Protein AF-A0A353ZF06-F1 (afdb_monomer_lite)

Structure (mmCIF, N/CA/C/O backbone):
data_AF-A0A353ZF06-F1
#
_entry.id   AF-A0A353ZF06-F1
#
loop_
_atom_site.group_PDB
_atom_site.id
_atom_site.type_symbol
_atom_site.label_atom_id
_atom_site.label_alt_id
_atom_site.label_comp_id
_atom_site.label_asym_id
_atom_site.label_entity_id
_atom_site.label_seq_id
_atom_site.pdbx_PDB_ins_code
_atom_site.Cartn_x
_atom_site.Cartn_y
_atom_site.Cartn_z
_atom_site.occupancy
_atom_site.B_iso_or_equiv
_atom_site.auth_seq_id
_atom_site.auth_comp_id
_atom_site.auth_asym_id
_atom_site.auth_atom_id
_atom_site.pdbx_PDB_model_num
ATOM 1 N N . MET A 1 1 ? 1.280 -13.832 -6.626 1.00 45.62 1 MET A N 1
ATOM 2 C CA . MET A 1 1 ? -0.020 -13.223 -6.986 1.00 45.62 1 MET A CA 1
ATOM 3 C C . MET A 1 1 ? 0.037 -11.733 -6.674 1.00 45.62 1 MET A C 1
ATOM 5 O O . MET A 1 1 ? -0.243 -11.343 -5.547 1.00 45.62 1 MET A O 1
ATOM 9 N N . GLY A 1 2 ? 0.490 -10.908 -7.622 1.00 58.12 2 GLY A N 1
ATOM 10 C CA . GLY A 1 2 ? 0.456 -9.453 -7.461 1.00 58.12 2 GLY A CA 1
ATOM 11 C C . GLY A 1 2 ? -0.988 -8.971 -7.556 1.00 58.12 2 GLY A C 1
ATOM 12 O O . GLY A 1 2 ? -1.620 -9.125 -8.597 1.00 58.12 2 GLY A O 1
ATOM 13 N N . THR A 1 3 ? -1.548 -8.452 -6.466 1.00 66.81 3 THR A N 1
ATOM 14 C CA . THR A 1 3 ? -2.841 -7.761 -6.508 1.00 66.81 3 THR A CA 1
ATOM 15 C C . THR A 1 3 ? -2.680 -6.476 -7.309 1.00 66.81 3 THR A C 1
ATOM 17 O O . THR A 1 3 ? -1.792 -5.682 -7.002 1.00 66.81 3 THR A O 1
ATOM 20 N N . SER A 1 4 ? -3.525 -6.259 -8.322 1.00 83.12 4 SER A N 1
ATOM 21 C CA . SER A 1 4 ? -3.448 -5.053 -9.152 1.00 83.12 4 SER A CA 1
ATOM 22 C C . SER A 1 4 ? -3.611 -3.779 -8.314 1.00 83.12 4 SER A C 1
ATOM 24 O O . SER A 1 4 ? -4.279 -3.774 -7.269 1.00 83.12 4 SER A O 1
ATOM 26 N N . ARG A 1 5 ? -3.015 -2.676 -8.780 1.00 89.25 5 ARG A N 1
ATOM 27 C CA . ARG A 1 5 ? -3.081 -1.364 -8.122 1.00 89.25 5 ARG A CA 1
ATOM 28 C C . ARG A 1 5 ? -4.516 -0.959 -7.764 1.00 89.25 5 ARG A C 1
ATOM 30 O O . ARG A 1 5 ? -4.793 -0.680 -6.601 1.00 89.25 5 ARG A O 1
ATOM 37 N N . LYS A 1 6 ? -5.441 -1.083 -8.722 1.00 89.75 6 LYS A N 1
ATOM 38 C CA . LYS A 1 6 ? -6.878 -0.786 -8.558 1.00 89.75 6 LYS A CA 1
ATOM 39 C C . LYS A 1 6 ? -7.539 -1.580 -7.427 1.00 89.75 6 LYS A C 1
ATOM 41 O O . LYS A 1 6 ? -8.344 -1.045 -6.665 1.00 89.75 6 LYS A O 1
ATOM 46 N N . VAL A 1 7 ? -7.199 -2.865 -7.289 1.00 91.06 7 VAL A N 1
ATOM 47 C CA . VAL A 1 7 ? -7.729 -3.707 -6.202 1.00 91.06 7 VAL A CA 1
ATOM 48 C C . VAL A 1 7 ? -7.225 -3.202 -4.851 1.00 91.06 7 VAL A C 1
ATOM 50 O O . VAL A 1 7 ? -7.992 -3.127 -3.892 1.00 91.06 7 VAL A O 1
ATOM 53 N N . THR A 1 8 ? -5.952 -2.817 -4.778 1.00 92.12 8 THR A N 1
ATOM 54 C CA . THR A 1 8 ? -5.326 -2.314 -3.547 1.00 92.12 8 THR A CA 1
ATOM 55 C C . THR A 1 8 ? -5.872 -0.934 -3.155 1.00 92.12 8 THR A C 1
ATOM 57 O O . THR A 1 8 ? -6.119 -0.685 -1.976 1.00 92.12 8 THR A O 1
ATOM 60 N N . GLU A 1 9 ? -6.152 -0.066 -4.128 1.00 93.12 9 GLU A N 1
ATOM 61 C CA . GLU A 1 9 ? -6.846 1.216 -3.931 1.00 93.12 9 GLU A CA 1
ATOM 62 C C . GLU A 1 9 ? -8.270 1.004 -3.397 1.00 93.12 9 GLU A C 1
ATOM 64 O O . GLU A 1 9 ? -8.636 1.559 -2.364 1.00 93.12 9 GLU A O 1
ATOM 69 N N . THR A 1 10 ? -9.029 0.079 -3.990 1.00 94.38 10 THR A N 1
ATOM 70 C CA . THR A 1 10 ? -10.374 -0.273 -3.500 1.00 94.38 10 THR A CA 1
ATOM 71 C C . THR A 1 10 ? -10.341 -0.787 -2.053 1.00 94.38 10 THR A C 1
ATOM 73 O O . THR A 1 10 ? -11.227 -0.494 -1.246 1.00 94.38 10 THR A O 1
ATOM 76 N N . GLN A 1 11 ? -9.320 -1.570 -1.688 1.00 93.44 11 GLN A N 1
ATOM 77 C CA . GLN A 1 11 ? -9.128 -2.023 -0.307 1.00 93.44 11 GLN A CA 1
ATOM 78 C C . GLN A 1 11 ? -8.808 -0.860 0.639 1.00 93.44 11 GLN A C 1
ATOM 80 O O . GLN A 1 11 ? -9.285 -0.861 1.777 1.00 93.44 11 GLN A O 1
ATOM 85 N N . LEU A 1 12 ? -8.034 0.131 0.182 1.00 95.25 12 LEU A N 1
ATOM 86 C CA . LEU A 1 12 ? -7.731 1.329 0.960 1.00 95.25 12 LEU A CA 1
ATOM 87 C C . LEU A 1 12 ? -9.007 2.114 1.259 1.00 95.25 12 LEU A C 1
ATOM 89 O O . LEU A 1 12 ? -9.217 2.511 2.405 1.00 95.25 12 LEU A O 1
ATOM 93 N N . ASP A 1 13 ? -9.870 2.293 0.264 1.00 95.81 13 ASP A N 1
ATOM 94 C CA . ASP A 1 13 ? -11.116 3.041 0.426 1.00 95.81 13 ASP A CA 1
ATOM 95 C C . ASP A 1 13 ? -12.068 2.344 1.396 1.00 95.81 13 ASP A C 1
ATOM 97 O O . ASP A 1 13 ? -12.593 2.974 2.316 1.00 95.81 13 ASP A O 1
ATOM 101 N N . LYS A 1 14 ? -12.195 1.016 1.298 1.00 95.31 14 LYS A N 1
ATOM 102 C CA . LYS A 1 14 ? -12.955 0.218 2.274 1.00 95.31 14 LYS A CA 1
ATOM 103 C C . LYS A 1 14 ? -12.385 0.343 3.690 1.00 95.31 14 LYS A C 1
ATOM 105 O O . LYS A 1 14 ? -13.143 0.484 4.649 1.00 95.31 14 LYS A O 1
ATOM 110 N N . ALA A 1 15 ? -11.060 0.313 3.841 1.00 94.81 15 ALA A N 1
ATOM 111 C CA . ALA A 1 15 ? -10.410 0.459 5.143 1.00 94.81 15 ALA A CA 1
ATOM 112 C C . ALA A 1 15 ? -10.611 1.865 5.738 1.00 94.81 15 ALA A C 1
ATOM 114 O O . ALA A 1 15 ? -10.899 1.988 6.930 1.00 94.81 15 ALA A O 1
ATOM 115 N N . LYS A 1 16 ? -10.527 2.917 4.913 1.00 96.31 16 LYS A N 1
ATOM 116 C CA . LYS A 1 16 ? -10.821 4.302 5.312 1.00 96.31 16 LYS A CA 1
ATOM 117 C C . LYS A 1 16 ? -12.280 4.473 5.724 1.00 96.31 16 LYS A C 1
ATOM 119 O O . LYS A 1 16 ? -12.538 5.071 6.765 1.00 96.31 16 LYS A O 1
ATOM 124 N N . ALA A 1 17 ? -13.220 3.911 4.964 1.00 96.88 17 ALA A N 1
ATOM 125 C CA . ALA A 1 17 ? -14.640 3.942 5.302 1.00 96.88 17 ALA A CA 1
ATOM 126 C C . ALA A 1 17 ? -14.913 3.256 6.652 1.00 96.88 17 ALA A C 1
ATOM 128 O O . ALA A 1 17 ? -15.616 3.805 7.499 1.00 96.88 17 ALA A O 1
ATOM 129 N N . ALA A 1 18 ? -14.290 2.100 6.903 1.00 95.38 18 ALA A N 1
ATOM 130 C CA . ALA A 1 18 ? -14.406 1.401 8.182 1.00 95.38 18 ALA A CA 1
ATOM 131 C C . ALA A 1 18 ? -13.818 2.210 9.355 1.00 95.38 18 ALA A C 1
ATOM 133 O O . ALA A 1 18 ? -14.418 2.266 10.432 1.00 95.38 18 ALA A O 1
ATOM 134 N N . LEU A 1 19 ? -12.663 2.859 9.154 1.00 95.56 19 LEU A N 1
ATOM 135 C CA . LEU A 1 19 ? -12.060 3.755 10.145 1.00 95.56 19 LEU A CA 1
ATOM 136 C C . LEU A 1 19 ? -12.980 4.947 10.440 1.00 95.56 19 LEU A C 1
ATOM 138 O O . LEU A 1 19 ? -13.234 5.244 11.605 1.00 95.56 19 LEU A O 1
ATOM 142 N N . ALA A 1 20 ? -13.515 5.593 9.402 1.00 95.06 20 ALA A N 1
ATOM 143 C CA . ALA A 1 20 ? -14.429 6.723 9.532 1.00 95.06 20 ALA A CA 1
ATOM 144 C C . ALA A 1 20 ? -15.699 6.333 10.300 1.00 95.06 20 ALA A C 1
ATOM 146 O O . ALA A 1 20 ? -16.063 7.012 11.258 1.00 95.06 20 ALA A O 1
ATOM 147 N N . ALA A 1 21 ? -16.309 5.191 9.968 1.00 95.94 21 ALA A N 1
ATOM 148 C CA . ALA A 1 21 ? -17.462 4.665 10.693 1.00 95.94 21 ALA A CA 1
ATOM 149 C C . ALA A 1 21 ? -17.150 4.429 12.181 1.00 95.94 21 ALA A C 1
ATOM 151 O O . ALA A 1 21 ? -17.947 4.783 13.052 1.00 95.94 21 ALA A O 1
ATOM 152 N N . ARG A 1 22 ? -15.964 3.886 12.501 1.00 93.69 22 ARG A N 1
ATOM 153 C CA . ARG A 1 22 ? -15.532 3.703 13.896 1.00 93.69 22 ARG A CA 1
ATOM 154 C C . ARG A 1 22 ? -15.336 5.037 14.612 1.00 93.69 22 ARG A C 1
ATOM 156 O O . ARG A 1 22 ? -15.765 5.159 15.754 1.00 93.69 22 ARG A O 1
ATOM 163 N N . VAL A 1 23 ? -14.724 6.024 13.961 1.00 94.44 23 VAL A N 1
ATOM 164 C CA . VAL A 1 23 ? -14.546 7.370 14.524 1.00 94.44 23 VAL A CA 1
ATOM 165 C C . VAL A 1 23 ? -15.898 8.022 14.804 1.00 94.44 23 VAL A C 1
ATOM 167 O O . VAL A 1 23 ? -16.091 8.536 15.900 1.00 94.44 23 VAL A O 1
ATOM 170 N N . SER A 1 24 ? -16.850 7.953 13.872 1.00 94.38 24 SER A N 1
ATOM 171 C CA . SER A 1 24 ? -18.205 8.479 14.076 1.00 94.38 24 SER A CA 1
ATOM 172 C C . SER A 1 24 ? -18.914 7.790 15.243 1.00 94.38 24 SER A C 1
ATOM 174 O O . SER A 1 24 ? -19.479 8.465 16.098 1.00 94.38 24 SER A O 1
ATOM 176 N N . ALA A 1 25 ? -18.811 6.461 15.348 1.00 93.75 25 ALA A N 1
ATOM 177 C CA . ALA A 1 25 ? -19.387 5.708 16.462 1.00 93.75 25 ALA A CA 1
ATOM 178 C C . ALA A 1 25 ? -18.747 6.050 17.821 1.00 93.75 25 ALA A C 1
ATOM 180 O O . ALA A 1 25 ? -19.427 6.029 18.842 1.00 93.75 25 ALA A O 1
ATOM 181 N N . LEU A 1 26 ? -17.446 6.348 17.853 1.00 93.19 26 LEU A N 1
ATOM 182 C CA . LEU A 1 26 ? -16.746 6.769 19.070 1.00 93.19 26 LEU A CA 1
ATOM 183 C C . LEU A 1 26 ? -17.113 8.206 19.462 1.00 93.19 26 LEU A C 1
ATOM 185 O O . LEU A 1 26 ? -17.385 8.461 20.631 1.00 93.19 26 LEU A O 1
ATOM 189 N N . LYS A 1 27 ? -17.216 9.119 18.490 1.00 93.25 27 LYS A N 1
ATOM 190 C CA . LYS A 1 27 ? -17.688 10.493 18.719 1.00 93.25 27 LYS A CA 1
ATOM 191 C C . LYS A 1 27 ? -19.121 10.528 19.247 1.00 93.25 27 LYS A C 1
ATOM 193 O O . LYS A 1 27 ? -19.397 11.269 20.180 1.00 93.25 27 LYS A O 1
ATOM 198 N N . ALA A 1 28 ? -20.005 9.679 18.719 1.00 93.50 28 ALA A N 1
ATOM 199 C CA . ALA A 1 28 ? -21.375 9.537 19.219 1.00 93.50 28 ALA A CA 1
ATOM 200 C C . ALA A 1 28 ? -21.436 9.064 20.685 1.00 93.50 28 ALA A C 1
ATOM 202 O O . ALA A 1 28 ? -22.414 9.320 21.376 1.00 93.50 28 ALA A O 1
ATOM 203 N N . LYS A 1 29 ? -20.380 8.403 21.176 1.00 92.44 29 LYS A N 1
ATOM 204 C CA . LYS A 1 29 ? -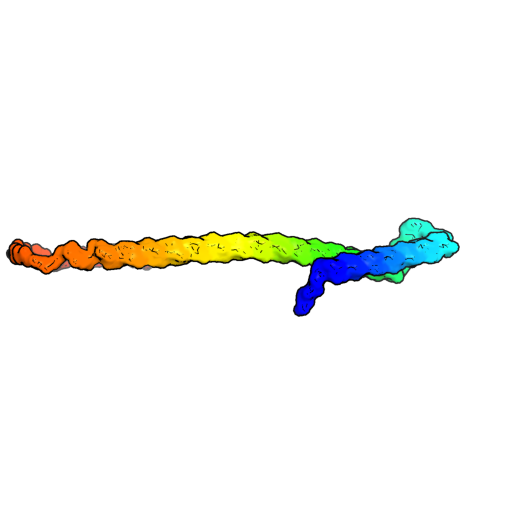20.221 7.998 22.581 1.00 92.44 29 LYS A CA 1
ATOM 205 C C . LYS A 1 29 ? -19.489 9.040 23.437 1.00 92.44 29 LYS A C 1
ATOM 207 O O . LYS A 1 29 ? -19.113 8.730 24.561 1.00 92.44 29 LYS A O 1
ATOM 212 N N . GLY A 1 30 ? -19.236 10.235 22.905 1.00 92.19 30 GLY A N 1
ATOM 213 C CA . GLY A 1 30 ? -18.519 11.303 23.604 1.00 92.19 30 GLY A CA 1
ATOM 214 C C . GLY A 1 30 ? -17.000 11.115 23.669 1.00 92.19 30 GLY A C 1
ATOM 215 O O . GLY A 1 30 ? -16.330 11.805 24.430 1.00 92.19 30 GLY A O 1
ATOM 216 N N . VAL A 1 31 ? -16.422 10.193 22.891 1.00 91.50 31 VAL A N 1
ATOM 217 C CA . VAL A 1 31 ? -14.966 9.992 22.877 1.00 91.50 31 VAL A CA 1
ATOM 218 C C . VAL A 1 31 ? -14.304 11.069 22.017 1.00 91.50 31 VAL A C 1
ATOM 220 O O . VAL A 1 31 ? -14.487 11.116 20.798 1.00 91.50 31 VAL A O 1
ATOM 223 N N . GLU A 1 32 ? -13.485 11.909 22.647 1.00 87.62 32 GLU A N 1
ATOM 224 C CA . GLU A 1 32 ? -12.712 12.947 21.965 1.00 87.62 32 GLU A CA 1
ATOM 225 C C . GLU A 1 32 ? -11.513 12.400 21.175 1.00 87.62 32 GLU A C 1
ATOM 227 O O . GLU A 1 32 ? -11.078 11.257 21.337 1.00 87.62 32 GLU A O 1
ATOM 232 N N . ALA A 1 33 ? -10.908 13.250 20.337 1.00 81.06 33 ALA A N 1
ATOM 233 C CA . ALA A 1 33 ? -9.807 12.886 19.443 1.00 81.06 33 ALA A CA 1
ATOM 234 C C . ALA A 1 33 ? -8.609 12.220 20.151 1.00 81.06 33 ALA A C 1
ATOM 236 O O . ALA A 1 33 ? -7.995 11.307 19.595 1.00 81.06 33 ALA A O 1
ATOM 237 N N . LYS A 1 34 ? -8.286 12.638 21.384 1.00 83.00 34 LYS A N 1
ATOM 238 C CA . LYS A 1 34 ? -7.232 11.999 22.193 1.00 83.00 34 LYS A CA 1
ATOM 239 C C . LYS A 1 34 ? -7.630 10.586 22.638 1.00 83.00 34 LYS A C 1
ATOM 241 O O . LYS A 1 34 ? -6.785 9.696 22.632 1.00 83.00 34 LYS A O 1
ATOM 246 N N . GLY A 1 35 ? -8.910 10.365 22.940 1.00 86.06 35 GLY A N 1
ATOM 247 C CA . GLY A 1 35 ? -9.458 9.062 23.321 1.00 86.06 35 GLY A CA 1
ATOM 248 C C . GLY A 1 35 ? -9.537 8.061 22.165 1.00 86.06 35 GLY A C 1
ATOM 249 O O . GLY A 1 35 ? -9.425 6.860 22.396 1.00 86.06 35 GLY A O 1
ATOM 250 N N . LEU A 1 36 ? -9.628 8.527 20.911 1.00 87.56 36 LEU A N 1
ATOM 251 C CA . LEU A 1 36 ? -9.633 7.647 19.729 1.00 87.56 36 LEU A CA 1
ATOM 252 C C . LEU A 1 36 ? -8.372 6.778 19.643 1.00 87.56 36 LEU A C 1
ATOM 254 O O . LEU A 1 36 ? -8.452 5.600 19.307 1.00 87.56 36 LEU A O 1
ATOM 258 N N . LYS A 1 37 ? -7.207 7.340 19.991 1.00 87.81 37 LYS A N 1
ATOM 259 C CA . LYS A 1 37 ? -5.922 6.623 19.955 1.00 87.81 37 LYS A CA 1
ATOM 260 C C . LYS A 1 37 ? -5.823 5.516 21.005 1.00 87.81 37 LYS A C 1
ATOM 262 O O . LYS A 1 37 ? -5.000 4.617 20.842 1.00 87.81 37 LYS A O 1
ATOM 267 N N . ASN A 1 38 ? -6.653 5.569 22.044 1.00 91.19 38 ASN A N 1
ATOM 268 C CA . ASN A 1 38 ? -6.706 4.552 23.090 1.00 91.19 38 ASN A CA 1
ATOM 269 C C . ASN A 1 38 ? -7.643 3.392 22.719 1.00 91.19 38 ASN A C 1
ATOM 271 O O . ASN A 1 38 ? -7.531 2.326 23.314 1.00 91.19 38 ASN A O 1
ATOM 275 N N . ASP A 1 39 ? -8.519 3.554 21.717 1.00 92.06 39 ASP A N 1
ATOM 276 C CA . ASP A 1 39 ? -9.397 2.482 21.237 1.00 92.06 39 ASP A CA 1
ATOM 277 C C . ASP A 1 39 ? -8.594 1.437 20.431 1.00 92.06 39 ASP A C 1
ATOM 279 O O . ASP A 1 39 ? -8.062 1.753 19.358 1.00 92.06 39 ASP A O 1
ATOM 283 N N . PRO A 1 40 ? -8.524 0.166 20.874 1.00 93.75 40 PRO A N 1
ATOM 284 C CA . PRO A 1 40 ? -7.748 -0.864 20.179 1.00 93.75 40 PRO A CA 1
ATOM 285 C C . PRO A 1 40 ? -8.241 -1.111 18.748 1.00 93.75 40 PRO A C 1
ATOM 287 O O . PRO A 1 40 ? -7.449 -1.347 17.834 1.00 93.75 40 PRO A O 1
ATOM 290 N N . LYS A 1 41 ? -9.560 -1.018 18.533 1.00 93.56 41 LYS A N 1
ATOM 291 C CA . LYS A 1 41 ? -10.180 -1.242 17.223 1.00 93.56 41 LYS A CA 1
ATOM 292 C C . LYS A 1 41 ? -9.856 -0.110 16.249 1.00 93.56 41 LYS A C 1
ATOM 294 O O . LYS A 1 41 ? -9.569 -0.386 15.086 1.00 93.56 41 LYS A O 1
ATOM 299 N N . TRP A 1 42 ? -9.842 1.136 16.716 1.00 94.62 42 TRP A N 1
ATOM 300 C CA . TRP A 1 42 ? -9.372 2.284 15.946 1.00 94.62 42 TRP A CA 1
ATOM 301 C C . TRP A 1 42 ? -7.910 2.108 15.526 1.00 94.62 42 TRP A C 1
ATOM 303 O O . TRP A 1 42 ? -7.615 2.221 14.339 1.00 94.62 42 TRP A O 1
ATOM 313 N N . ARG A 1 43 ? -7.013 1.730 16.451 1.00 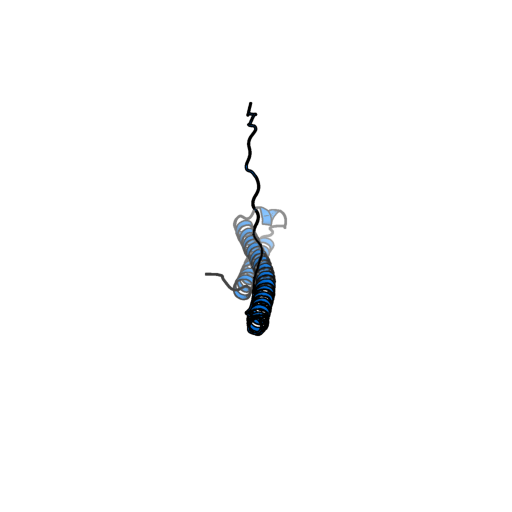94.94 43 ARG A N 1
ATOM 314 C CA . ARG A 1 43 ? -5.586 1.500 16.135 1.00 94.94 43 ARG A CA 1
ATOM 315 C C . ARG A 1 43 ? -5.393 0.399 15.096 1.00 94.94 43 ARG A C 1
ATOM 317 O O . ARG A 1 43 ? -4.566 0.539 14.200 1.00 94.94 43 ARG A O 1
ATOM 324 N N . LEU A 1 44 ? -6.166 -0.683 15.192 1.00 95.75 44 LEU A N 1
ATOM 325 C CA . LEU A 1 44 ? -6.117 -1.782 14.227 1.00 95.75 44 LEU A CA 1
ATOM 326 C C . LEU A 1 44 ? -6.566 -1.331 12.830 1.00 95.75 44 LEU A C 1
ATOM 328 O O . LEU A 1 44 ? -5.930 -1.680 11.836 1.00 95.75 44 LEU A O 1
ATOM 332 N N . LEU A 1 45 ? -7.646 -0.551 12.741 1.00 95.19 45 LEU A N 1
ATOM 333 C CA . LEU A 1 45 ? -8.129 -0.005 11.471 1.00 95.19 45 LEU A CA 1
ATOM 334 C C . LEU A 1 45 ? -7.146 1.019 10.883 1.00 95.19 45 LEU A C 1
ATOM 336 O O . LEU A 1 45 ? -6.863 0.954 9.689 1.00 95.19 45 LEU A O 1
ATOM 340 N N . ASP A 1 46 ? -6.571 1.896 11.709 1.00 95.38 46 ASP A N 1
ATOM 341 C CA . ASP A 1 46 ? -5.545 2.860 11.286 1.00 95.38 46 ASP A CA 1
ATOM 342 C C . ASP A 1 46 ? -4.297 2.133 10.763 1.00 95.38 46 ASP A C 1
ATOM 344 O O . ASP A 1 46 ? -3.790 2.436 9.682 1.00 95.38 46 ASP A O 1
ATOM 348 N N . GLY A 1 47 ? -3.856 1.089 11.470 1.00 96.56 47 GLY A N 1
ATOM 349 C CA . GLY A 1 47 ? -2.763 0.223 11.035 1.00 96.56 47 GLY A CA 1
ATOM 350 C C . GLY A 1 47 ? -3.029 -0.424 9.674 1.00 96.56 47 GLY A C 1
ATOM 351 O O . GLY A 1 47 ? -2.161 -0.395 8.801 1.00 96.56 47 GLY A O 1
ATOM 352 N N . LYS A 1 48 ? -4.247 -0.936 9.445 1.00 95.38 48 LYS A N 1
ATOM 353 C CA . LYS A 1 48 ? -4.651 -1.486 8.138 1.00 95.38 48 LYS A CA 1
ATOM 354 C C . LYS A 1 48 ? -4.599 -0.435 7.030 1.00 95.38 48 LYS A C 1
ATOM 356 O O . LYS A 1 48 ? -4.055 -0.718 5.965 1.00 95.38 48 LYS A O 1
ATOM 361 N N . VAL A 1 49 ? -5.106 0.775 7.276 1.00 95.94 49 VAL A N 1
ATOM 362 C CA . VAL A 1 49 ? -5.041 1.888 6.310 1.00 95.94 49 VAL A CA 1
ATOM 363 C C . VAL A 1 49 ? -3.587 2.197 5.947 1.00 95.94 49 VAL A C 1
ATOM 365 O O . VAL A 1 49 ? -3.246 2.247 4.764 1.00 95.94 49 VAL A O 1
ATOM 368 N N . ARG A 1 50 ? -2.704 2.330 6.945 1.00 96.62 50 ARG A N 1
ATOM 369 C CA . ARG A 1 50 ? -1.271 2.591 6.725 1.00 96.62 50 ARG A CA 1
ATOM 370 C C . ARG A 1 50 ? -0.587 1.471 5.950 1.00 96.62 50 ARG A C 1
ATOM 372 O O . ARG A 1 50 ? 0.197 1.751 5.045 1.00 96.62 50 ARG A O 1
ATOM 379 N N . GLN A 1 51 ? -0.889 0.217 6.279 1.00 95.88 51 GLN A N 1
AT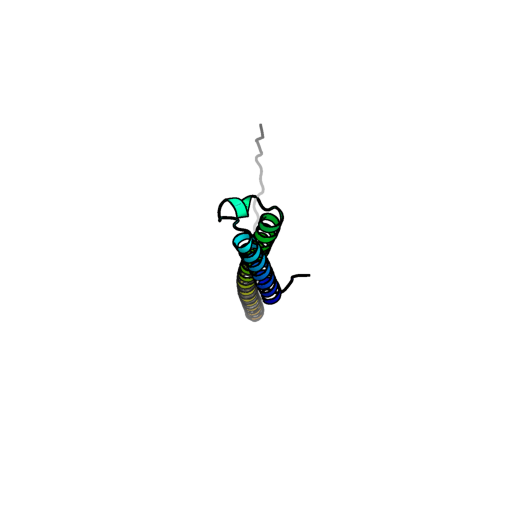OM 380 C CA . GLN A 1 51 ? -0.309 -0.943 5.610 1.00 95.88 51 GLN A CA 1
ATOM 381 C C . GLN A 1 51 ? -0.706 -0.989 4.131 1.00 95.88 51 GLN A C 1
ATOM 383 O O . GLN A 1 51 ? 0.155 -1.168 3.271 1.00 95.88 51 GLN A O 1
ATOM 388 N N . ILE A 1 52 ? -1.991 -0.792 3.820 1.00 94.56 52 ILE A N 1
ATOM 389 C CA . ILE A 1 52 ? -2.481 -0.792 2.437 1.00 94.56 52 ILE A CA 1
ATOM 390 C C . ILE A 1 52 ? -1.896 0.399 1.665 1.00 94.56 52 ILE A C 1
ATOM 392 O O . ILE A 1 52 ? -1.414 0.222 0.549 1.00 94.56 52 ILE A O 1
ATOM 396 N N . ALA A 1 53 ? -1.829 1.587 2.273 1.00 94.00 53 ALA A N 1
ATOM 397 C CA . ALA A 1 53 ? -1.182 2.748 1.659 1.00 94.00 53 ALA A CA 1
ATOM 398 C C . ALA A 1 53 ? 0.318 2.515 1.387 1.00 94.00 53 ALA A C 1
ATOM 400 O O . ALA A 1 53 ? 0.850 2.958 0.371 1.00 94.00 53 ALA A O 1
ATOM 401 N N . GLY A 1 54 ? 1.015 1.801 2.277 1.00 94.75 54 GLY A N 1
ATOM 402 C CA . GLY A 1 54 ? 2.391 1.352 2.049 1.00 94.75 54 GLY A CA 1
ATOM 403 C C . GLY A 1 54 ? 2.507 0.403 0.855 1.00 94.75 54 GLY A C 1
ATOM 404 O O . GLY A 1 54 ? 3.386 0.579 0.016 1.00 94.75 54 GLY A O 1
ATOM 405 N N . ARG A 1 55 ? 1.581 -0.554 0.723 1.00 92.56 55 ARG A N 1
ATOM 406 C CA . ARG A 1 55 ? 1.537 -1.469 -0.429 1.00 92.56 55 ARG A CA 1
ATOM 407 C C . ARG A 1 55 ? 1.312 -0.734 -1.749 1.00 92.56 55 ARG A C 1
ATOM 409 O O . ARG A 1 55 ? 1.996 -1.052 -2.709 1.00 92.56 55 ARG A O 1
ATOM 416 N N . ILE A 1 56 ? 0.422 0.262 -1.796 1.00 92.62 56 ILE A N 1
ATOM 417 C CA . ILE A 1 56 ? 0.196 1.071 -3.011 1.00 92.62 56 ILE A CA 1
ATOM 418 C C . ILE A 1 56 ? 1.473 1.800 -3.424 1.00 92.62 56 ILE A C 1
ATOM 420 O O . ILE A 1 56 ? 1.844 1.760 -4.592 1.00 92.62 56 ILE A O 1
ATOM 424 N N . ARG A 1 57 ? 2.182 2.412 -2.466 1.00 92.12 57 ARG A N 1
ATOM 425 C CA . ARG A 1 57 ? 3.482 3.040 -2.743 1.00 92.12 57 ARG A CA 1
ATOM 426 C C . ARG A 1 57 ? 4.479 2.034 -3.304 1.00 92.12 57 ARG A C 1
ATOM 428 O O . ARG A 1 57 ? 5.131 2.325 -4.297 1.00 92.12 57 ARG A O 1
ATOM 435 N N . LYS A 1 58 ? 4.530 0.825 -2.736 1.00 91.62 58 LYS A N 1
ATOM 436 C CA . LYS A 1 58 ? 5.431 -0.212 -3.239 1.00 91.62 58 LYS A CA 1
ATOM 437 C C . LYS A 1 58 ? 5.071 -0.689 -4.645 1.00 91.62 58 LYS A C 1
ATOM 439 O O . LYS A 1 58 ? 5.966 -0.933 -5.440 1.00 91.62 58 LYS A O 1
ATOM 444 N N . ILE A 1 59 ? 3.780 -0.804 -4.953 1.00 89.88 59 ILE A N 1
ATOM 445 C CA . ILE A 1 59 ? 3.311 -1.113 -6.308 1.00 89.88 59 ILE A CA 1
ATOM 446 C C . ILE A 1 59 ? 3.761 -0.012 -7.274 1.00 89.88 59 ILE A C 1
ATOM 448 O O . ILE A 1 59 ? 4.325 -0.335 -8.308 1.00 89.88 59 ILE A O 1
ATOM 452 N N . ALA A 1 60 ? 3.607 1.263 -6.911 1.00 89.19 60 ALA A N 1
ATOM 453 C CA . ALA A 1 60 ? 4.045 2.377 -7.752 1.00 89.19 60 ALA A CA 1
ATOM 454 C C . ALA A 1 60 ? 5.570 2.388 -7.988 1.00 89.19 60 ALA A C 1
ATOM 456 O O . ALA A 1 60 ? 6.017 2.640 -9.102 1.00 89.19 60 ALA A O 1
ATOM 457 N N . GLU A 1 61 ? 6.376 2.072 -6.969 1.00 90.62 61 GLU A N 1
ATOM 458 C CA . GLU A 1 61 ? 7.829 1.903 -7.131 1.00 90.62 61 GLU A CA 1
ATOM 459 C C . GLU A 1 61 ? 8.170 0.766 -8.104 1.00 90.62 61 GLU A C 1
ATOM 461 O O . GLU A 1 61 ? 9.063 0.911 -8.933 1.00 90.62 61 GLU A O 1
ATOM 466 N N . LEU A 1 62 ? 7.467 -0.366 -8.010 1.00 89.50 62 LEU A N 1
ATOM 467 C CA . LEU A 1 62 ? 7.676 -1.498 -8.914 1.00 89.50 62 LEU A CA 1
ATOM 468 C C . LEU A 1 62 ? 7.255 -1.157 -10.347 1.00 89.50 62 LEU A C 1
ATOM 470 O O . LEU A 1 62 ? 7.990 -1.483 -11.271 1.00 89.50 62 LEU A O 1
ATOM 474 N N . GLU A 1 63 ? 6.133 -0.455 -10.524 1.00 88.31 63 GLU A N 1
ATOM 475 C CA . GLU A 1 63 ? 5.673 0.042 -11.828 1.00 88.31 63 GLU A CA 1
ATOM 476 C C . GLU A 1 63 ? 6.727 0.960 -12.478 1.00 88.31 63 GLU A C 1
ATOM 478 O O . GLU A 1 63 ? 6.986 0.843 -13.675 1.00 88.31 63 GLU A O 1
ATOM 483 N N . ALA A 1 64 ? 7.383 1.828 -11.698 1.00 89.06 64 ALA A N 1
ATOM 484 C CA . ALA A 1 64 ? 8.463 2.683 -12.196 1.00 89.06 64 ALA A CA 1
ATOM 485 C C . ALA A 1 64 ? 9.693 1.868 -12.636 1.00 89.06 64 ALA A C 1
ATOM 487 O O . ALA A 1 64 ? 10.181 2.033 -13.751 1.00 89.06 64 ALA A O 1
ATOM 488 N N . VAL A 1 65 ? 10.145 0.924 -11.805 1.00 89.75 65 VAL A N 1
ATOM 489 C CA . VAL A 1 65 ? 11.289 0.056 -12.138 1.00 89.75 65 VAL A CA 1
ATOM 490 C C . VAL A 1 65 ? 10.999 -0.810 -13.368 1.00 89.75 65 VAL A C 1
ATOM 492 O O . VAL A 1 65 ? 11.877 -1.023 -14.204 1.00 89.75 65 VAL A O 1
ATOM 495 N N . GLU A 1 66 ? 9.777 -1.324 -13.506 1.00 88.44 66 GLU A N 1
ATOM 496 C CA . GLU A 1 66 ? 9.374 -2.095 -14.683 1.00 88.44 66 GLU A CA 1
ATOM 497 C C . GLU A 1 66 ? 9.401 -1.250 -15.963 1.00 88.44 66 GLU A C 1
ATOM 499 O O . GLU A 1 66 ? 9.842 -1.751 -17.003 1.00 88.44 66 GLU A O 1
ATOM 504 N N . ALA A 1 67 ? 8.995 0.021 -15.892 1.00 8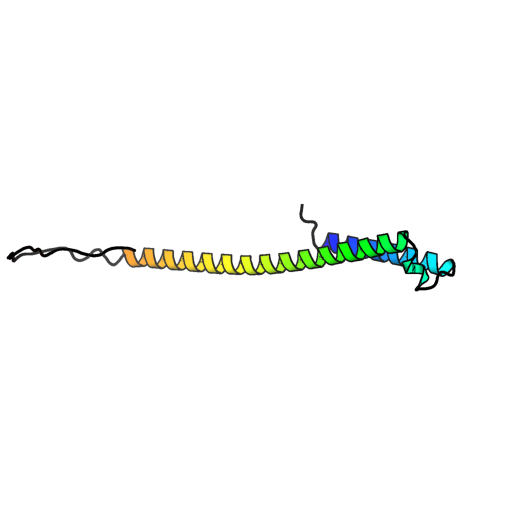7.31 67 ALA A N 1
ATOM 505 C CA . ALA A 1 67 ? 9.077 0.949 -17.017 1.00 87.31 67 ALA A CA 1
ATOM 506 C C . ALA A 1 67 ? 10.535 1.206 -17.443 1.00 87.31 67 ALA A C 1
ATOM 508 O O . ALA A 1 67 ? 10.852 1.094 -18.632 1.00 87.31 67 ALA A O 1
ATOM 509 N N . ASP A 1 68 ? 11.435 1.442 -16.488 1.00 87.44 68 ASP A N 1
ATOM 510 C CA . ASP A 1 68 ? 12.863 1.655 -16.759 1.00 87.44 68 ASP A CA 1
ATOM 511 C C . ASP A 1 68 ? 13.509 0.407 -17.386 1.00 87.44 68 ASP A C 1
ATOM 513 O O . ASP A 1 68 ? 14.236 0.468 -18.384 1.00 87.44 68 ASP A O 1
ATOM 517 N N . LEU A 1 69 ? 13.188 -0.780 -16.858 1.00 87.50 69 LEU A N 1
ATOM 518 C CA . LEU A 1 69 ? 13.662 -2.044 -17.421 1.00 87.50 69 LEU A CA 1
ATOM 519 C C . LEU A 1 69 ? 13.116 -2.299 -18.830 1.00 87.50 69 LEU A C 1
ATOM 521 O O . LEU A 1 69 ? 13.814 -2.897 -19.654 1.00 87.50 69 LEU A O 1
ATOM 525 N N . ALA A 1 70 ? 11.885 -1.877 -19.126 1.00 87.62 70 ALA A N 1
ATOM 526 C CA . ALA A 1 70 ? 11.321 -1.983 -20.465 1.00 87.62 70 ALA A CA 1
ATOM 527 C C . ALA A 1 70 ? 12.094 -1.112 -21.468 1.00 87.62 70 ALA A C 1
ATOM 529 O O . ALA A 1 70 ? 12.430 -1.604 -22.548 1.00 87.62 70 ALA A O 1
ATOM 530 N N . GLN A 1 71 ? 12.464 0.119 -21.098 1.00 87.06 71 GLN A N 1
ATOM 531 C CA . GLN A 1 71 ? 13.293 0.992 -21.938 1.00 87.06 71 GLN A CA 1
ATOM 532 C C . GLN A 1 71 ? 14.663 0.368 -22.221 1.00 87.06 71 GLN A C 1
ATOM 534 O O . GLN A 1 71 ? 15.038 0.193 -23.382 1.00 87.06 71 GLN A O 1
ATOM 539 N N . HIS A 1 72 ? 15.361 -0.105 -21.188 1.00 85.44 72 HIS A N 1
ATOM 540 C CA . HIS A 1 72 ? 16.660 -0.759 -21.368 1.00 85.44 72 HIS A CA 1
ATOM 541 C C . HIS A 1 72 ? 16.592 -2.033 -22.221 1.00 85.44 72 HIS A C 1
ATOM 543 O O . HIS A 1 72 ? 17.535 -2.357 -22.951 1.00 85.44 72 HIS A O 1
ATOM 549 N N . ARG A 1 73 ? 15.483 -2.782 -22.165 1.00 89.06 73 ARG A N 1
ATOM 550 C CA . ARG A 1 73 ? 15.272 -3.942 -23.046 1.00 89.06 73 ARG A CA 1
ATOM 551 C C . ARG A 1 73 ? 15.147 -3.520 -24.508 1.00 89.06 73 ARG A C 1
ATOM 553 O O . ARG A 1 73 ? 15.753 -4.176 -25.355 1.00 89.06 73 ARG A O 1
ATOM 560 N N . ILE A 1 74 ? 14.418 -2.441 -24.794 1.00 86.94 74 ILE A N 1
ATOM 561 C CA . ILE A 1 74 ? 14.265 -1.894 -26.150 1.00 86.94 74 ILE A CA 1
ATOM 562 C C . ILE A 1 74 ? 15.621 -1.418 -26.683 1.00 86.94 74 ILE A C 1
ATOM 564 O O . ILE A 1 74 ? 16.040 -1.832 -27.765 1.00 86.94 74 ILE A O 1
ATOM 568 N N . GLU A 1 75 ? 16.360 -0.634 -25.897 1.00 84.75 75 GLU A N 1
ATOM 569 C CA . GLU A 1 75 ? 17.693 -0.141 -26.266 1.00 84.75 75 GLU A CA 1
ATOM 570 C C . GLU A 1 75 ? 18.671 -1.286 -26.544 1.00 84.75 75 GLU A C 1
ATOM 572 O O . GLU A 1 75 ? 19.375 -1.299 -27.558 1.00 84.75 75 GLU A O 1
ATOM 577 N N . ARG A 1 76 ? 18.691 -2.304 -25.677 1.00 85.88 76 ARG A N 1
ATOM 578 C CA . ARG A 1 76 ? 19.564 -3.469 -25.850 1.00 85.88 76 ARG A CA 1
ATOM 579 C C . ARG A 1 76 ? 19.197 -4.273 -27.094 1.00 85.88 76 ARG A C 1
ATOM 581 O O . ARG A 1 76 ? 20.093 -4.750 -27.791 1.00 85.88 76 ARG A O 1
ATOM 588 N N . GLN A 1 77 ? 17.908 -4.431 -27.392 1.00 87.31 77 GLN A N 1
ATOM 589 C CA . GLN A 1 77 ? 17.464 -5.088 -28.621 1.00 87.31 77 GLN A CA 1
ATOM 590 C C . GLN A 1 77 ? 17.881 -4.296 -29.865 1.00 87.31 77 GLN A C 1
ATOM 592 O O . GLN A 1 77 ? 18.400 -4.898 -30.807 1.00 87.31 77 GLN A O 1
ATOM 597 N N . ALA A 1 78 ? 17.759 -2.966 -29.841 1.00 85.06 78 ALA A N 1
ATOM 598 C CA . ALA A 1 78 ? 18.212 -2.099 -30.926 1.00 85.06 78 ALA A CA 1
ATOM 599 C C . ALA A 1 78 ? 19.731 -2.208 -31.154 1.00 85.06 78 ALA A C 1
ATOM 601 O O . ALA A 1 78 ? 20.177 -2.409 -32.284 1.00 85.06 78 ALA A O 1
ATOM 602 N N . GLN A 1 79 ? 20.538 -2.192 -30.088 1.00 85.75 79 GLN A N 1
ATOM 603 C CA . GLN A 1 79 ? 21.993 -2.365 -30.190 1.00 85.75 79 GLN A CA 1
ATOM 604 C C . GLN A 1 79 ? 22.391 -3.748 -30.720 1.00 85.75 79 GLN A C 1
ATOM 606 O O . GLN A 1 79 ? 23.332 -3.874 -31.505 1.00 85.75 79 GLN A O 1
ATOM 611 N N . LEU A 1 80 ? 21.693 -4.808 -30.304 1.00 85.69 80 LEU A N 1
ATOM 612 C CA . LEU A 1 80 ? 21.945 -6.158 -30.810 1.00 85.69 80 LEU A CA 1
ATOM 613 C C . LEU A 1 80 ? 21.553 -6.296 -32.286 1.00 85.69 80 LEU A C 1
ATOM 615 O O . LEU A 1 80 ? 22.251 -6.988 -33.030 1.00 85.69 80 LEU A O 1
ATOM 619 N N . ALA A 1 81 ? 20.477 -5.638 -32.719 1.00 85.94 81 ALA A N 1
ATOM 620 C CA . ALA A 1 81 ? 20.088 -5.576 -34.124 1.00 85.94 81 ALA A CA 1
ATOM 621 C C . ALA A 1 81 ? 21.130 -4.813 -34.961 1.00 85.94 81 ALA A C 1
ATOM 623 O O . ALA A 1 81 ? 21.590 -5.346 -35.973 1.00 85.94 81 ALA A O 1
ATOM 624 N N . ALA A 1 82 ? 21.588 -3.647 -34.493 1.00 83.38 82 ALA A N 1
ATOM 625 C CA . ALA A 1 82 ? 22.633 -2.856 -35.147 1.00 83.38 82 ALA A CA 1
ATOM 626 C C . ALA A 1 82 ? 23.954 -3.639 -35.275 1.00 83.38 82 ALA A C 1
ATOM 628 O O . ALA A 1 82 ? 24.471 -3.810 -36.377 1.00 83.38 82 ALA A O 1
ATOM 629 N N . LYS A 1 83 ? 24.437 -4.255 -34.186 1.00 83.19 83 LYS A N 1
ATOM 630 C CA . LYS A 1 83 ? 25.658 -5.085 -34.208 1.00 83.19 83 LYS A CA 1
ATOM 631 C C . LYS A 1 83 ? 25.544 -6.303 -35.131 1.00 83.19 83 LYS A C 1
ATOM 633 O O . LYS A 1 83 ? 26.536 -6.728 -35.723 1.00 83.19 83 LYS A O 1
ATOM 638 N N . LYS A 1 84 ? 24.356 -6.908 -35.257 1.00 82.81 84 LYS A N 1
ATOM 639 C CA . LYS A 1 84 ? 24.120 -8.008 -36.212 1.00 82.81 84 LYS A CA 1
ATOM 640 C C . LYS A 1 84 ? 24.108 -7.510 -37.660 1.00 82.81 84 LYS A C 1
ATOM 642 O O . LYS A 1 84 ? 24.620 -8.217 -38.528 1.00 82.81 84 LYS A O 1
ATOM 647 N N . ALA A 1 85 ? 23.555 -6.326 -37.920 1.00 75.56 85 ALA A N 1
ATOM 648 C CA . ALA A 1 85 ? 23.559 -5.709 -39.244 1.00 75.56 85 ALA A CA 1
ATOM 649 C C . ALA A 1 85 ? 24.986 -5.353 -39.696 1.00 75.56 85 ALA A C 1
ATOM 651 O O . ALA A 1 85 ? 25.380 -5.720 -40.801 1.00 75.56 85 ALA A O 1
ATOM 652 N N . GLU A 1 86 ? 25.800 -4.766 -38.816 1.00 72.44 86 GLU A N 1
ATOM 653 C CA . GLU A 1 86 ? 27.209 -4.453 -39.096 1.00 72.44 86 GLU A CA 1
ATOM 654 C C . GLU A 1 86 ? 28.043 -5.709 -39.378 1.00 7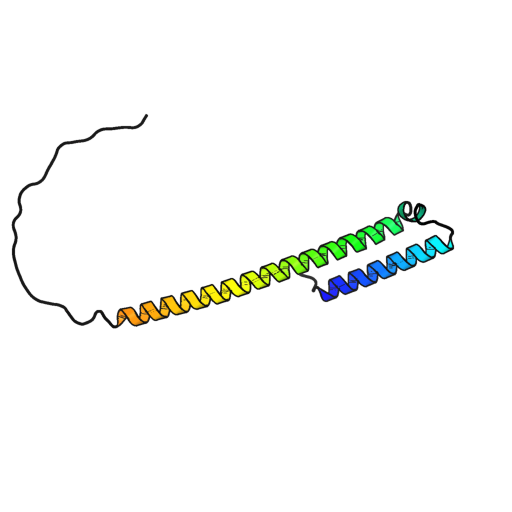2.44 86 GLU A C 1
ATOM 656 O O . GLU A 1 86 ? 28.793 -5.754 -40.352 1.00 72.44 86 GLU A O 1
ATOM 661 N N . LYS A 1 87 ? 27.862 -6.782 -38.595 1.00 72.44 87 LYS A N 1
ATOM 662 C CA . LYS A 1 87 ? 28.543 -8.064 -38.851 1.00 72.44 87 LYS A CA 1
ATOM 663 C C . LYS A 1 87 ? 28.124 -8.700 -40.179 1.00 72.44 87 LYS A C 1
ATOM 665 O O . LYS A 1 87 ? 28.966 -9.285 -40.853 1.00 72.44 87 LYS A O 1
ATOM 670 N N . LYS A 1 88 ? 26.856 -8.579 -40.589 1.00 67.56 88 LYS A N 1
ATOM 671 C CA . LYS A 1 88 ? 26.398 -9.057 -41.907 1.00 67.56 88 LYS A CA 1
ATOM 672 C C . LYS A 1 88 ? 26.931 -8.201 -43.062 1.00 67.56 88 LYS A C 1
ATOM 674 O O . LYS A 1 88 ? 27.241 -8.753 -44.114 1.00 67.56 88 LYS A O 1
ATOM 679 N N . ALA A 1 89 ? 27.071 -6.890 -42.873 1.00 59.94 89 ALA A N 1
ATOM 680 C CA . ALA A 1 89 ? 27.641 -5.989 -43.874 1.00 59.94 89 ALA A CA 1
ATOM 681 C C . ALA A 1 89 ? 29.168 -6.161 -44.021 1.00 59.94 89 ALA A C 1
ATOM 683 O O . ALA A 1 89 ? 29.684 -6.133 -45.138 1.00 59.94 89 ALA A O 1
ATOM 684 N N . GLY A 1 90 ? 29.887 -6.419 -42.922 1.00 52.16 90 GLY A N 1
ATOM 685 C CA . GLY A 1 90 ? 31.343 -6.619 -42.915 1.00 52.16 90 GLY A CA 1
ATOM 686 C C . GLY A 1 90 ? 31.824 -7.907 -43.601 1.00 52.16 90 GLY A C 1
ATOM 687 O O . GLY A 1 90 ? 32.923 -7.934 -44.146 1.00 52.16 90 GLY A O 1
ATOM 688 N N . VAL A 1 91 ? 30.998 -8.959 -43.658 1.00 50.03 91 VAL A N 1
ATOM 689 C CA . VAL A 1 91 ? 31.359 -10.239 -44.308 1.00 50.03 91 VAL A CA 1
ATOM 690 C C . VAL A 1 91 ? 31.371 -10.147 -45.845 1.00 50.03 91 VAL A C 1
ATOM 692 O O . VAL A 1 91 ? 32.035 -10.947 -46.498 1.00 50.03 91 VAL A O 1
ATOM 695 N N . LYS A 1 92 ? 30.721 -9.144 -46.455 1.00 48.41 92 LYS A N 1
ATOM 696 C CA . LYS A 1 92 ? 30.730 -8.959 -47.921 1.00 48.41 92 LYS A CA 1
ATOM 697 C C . LYS A 1 92 ? 31.997 -8.297 -48.485 1.00 48.41 92 LYS A C 1
ATOM 699 O O . LYS A 1 92 ? 32.141 -8.272 -49.700 1.00 48.41 92 LYS A O 1
ATOM 704 N N . LYS A 1 93 ? 32.913 -7.783 -47.653 1.00 46.44 93 LYS A N 1
ATOM 705 C CA . LYS A 1 93 ? 34.106 -7.038 -48.114 1.00 46.44 93 LYS A CA 1
ATOM 706 C C . LYS A 1 93 ? 35.438 -7.806 -48.068 1.00 46.44 93 LYS A C 1
ATOM 708 O O . LYS A 1 93 ? 36.469 -7.201 -48.319 1.00 46.44 93 LYS A O 1
ATOM 713 N N . VAL A 1 94 ? 35.455 -9.117 -47.792 1.00 46.84 94 VAL A N 1
ATOM 714 C CA . VAL A 1 94 ? 36.713 -9.902 -47.707 1.00 46.84 94 VAL A CA 1
ATOM 715 C C . VAL A 1 94 ? 36.715 -11.105 -48.661 1.00 46.84 94 VAL A C 1
ATOM 717 O O . VAL A 1 94 ? 36.998 -12.234 -48.262 1.00 46.84 94 VAL A O 1
ATOM 720 N N . LYS A 1 95 ? 36.368 -10.897 -49.937 1.00 45.12 95 LYS A N 1
ATOM 721 C CA . LYS A 1 95 ? 36.528 -11.941 -50.964 1.00 45.12 95 LYS A CA 1
ATOM 722 C C . LYS A 1 95 ? 37.037 -11.417 -52.310 1.00 45.12 95 LYS A C 1
ATOM 724 O O . LYS A 1 95 ? 36.543 -11.831 -53.340 1.00 45.12 95 LYS A O 1
ATOM 729 N N . GLU A 1 96 ? 38.033 -10.548 -52.266 1.00 48.41 96 GLU A N 1
ATOM 730 C CA . GLU A 1 96 ? 39.009 -10.243 -53.326 1.00 48.41 96 GLU A CA 1
ATOM 731 C C . GLU A 1 96 ? 40.159 -9.605 -52.536 1.00 48.41 96 GLU A C 1
ATOM 733 O O . GLU A 1 96 ? 39.981 -8.569 -51.916 1.00 48.41 96 GLU A O 1
ATOM 738 N N . ASP A 1 97 ? 41.157 -10.366 -52.100 1.00 45.25 97 ASP A N 1
ATOM 739 C CA . ASP A 1 97 ? 42.393 -10.518 -52.853 1.00 45.25 97 ASP A CA 1
ATOM 740 C C . ASP A 1 97 ? 43.207 -11.658 -52.222 1.00 45.25 97 ASP A C 1
ATOM 742 O O . ASP A 1 97 ? 43.576 -11.605 -51.043 1.00 45.25 97 ASP A O 1
ATOM 746 N N . LYS A 1 98 ? 43.495 -12.722 -52.978 1.00 46.81 98 LYS A N 1
ATOM 747 C CA . LYS A 1 98 ? 44.483 -13.718 -52.546 1.00 46.81 98 LYS A CA 1
ATOM 748 C C . LYS A 1 98 ? 45.313 -14.246 -53.719 1.00 46.81 98 LYS A C 1
ATOM 750 O O . LYS A 1 98 ? 44.856 -15.108 -54.463 1.00 46.81 98 LYS A O 1
ATOM 755 N N . LYS A 1 99 ? 46.597 -13.841 -53.665 1.00 45.66 99 LYS A N 1
ATOM 756 C CA . LYS A 1 99 ? 47.855 -14.430 -54.199 1.00 45.66 99 LYS A CA 1
ATOM 757 C C . LYS A 1 99 ? 48.263 -14.064 -55.642 1.00 45.66 99 LYS A C 1
ATOM 759 O O . LYS A 1 99 ? 47.368 -13.925 -56.463 1.00 45.66 99 LYS A O 1
ATOM 764 N N . PRO A 1 100 ? 49.580 -14.088 -56.007 1.00 54.31 100 PRO A N 1
ATOM 765 C CA . PRO A 1 100 ? 50.823 -14.423 -55.251 1.00 54.31 100 PRO A CA 1
ATOM 766 C C . PRO A 1 100 ? 51.969 -13.365 -55.431 1.00 54.31 100 PRO A C 1
ATOM 768 O O . PRO A 1 100 ? 51.748 -12.381 -56.108 1.00 54.31 100 PRO A O 1
ATOM 771 N N . LYS A 1 101 ? 53.209 -13.391 -54.891 1.00 38.56 101 LYS A N 1
ATOM 772 C CA . LYS A 1 101 ? 54.239 -14.442 -54.736 1.00 38.56 101 LYS A CA 1
ATOM 773 C C . LYS A 1 101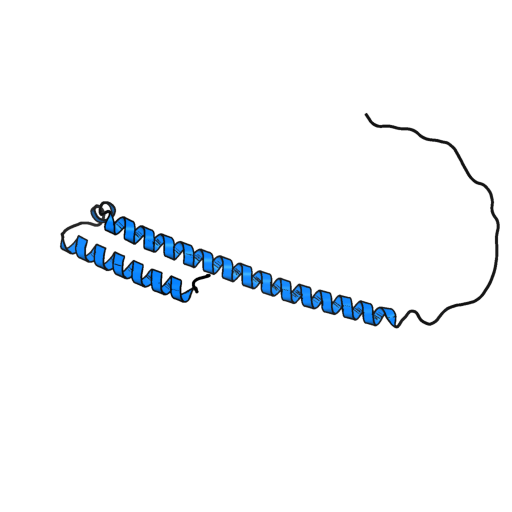 ? 55.519 -13.843 -54.066 1.00 38.56 101 LYS A C 1
ATOM 775 O O . LYS A 1 101 ? 55.910 -12.741 -54.409 1.00 38.56 101 LYS A O 1
ATOM 780 N N . ALA A 1 102 ? 56.208 -14.665 -53.260 1.00 45.31 102 ALA A N 1
ATOM 781 C CA . ALA A 1 102 ? 57.677 -14.843 -53.135 1.00 45.31 102 ALA A CA 1
ATOM 782 C C . ALA A 1 102 ? 58.653 -13.836 -52.448 1.00 45.31 102 ALA A C 1
ATOM 784 O O . ALA A 1 102 ? 58.908 -12.757 -52.959 1.00 45.31 102 ALA A O 1
ATOM 785 N N . LYS A 1 103 ? 59.400 -14.428 -51.479 1.00 40.47 103 LYS A N 1
ATOM 786 C CA . LYS A 1 103 ? 60.834 -14.257 -51.089 1.00 40.47 103 LYS A CA 1
ATOM 787 C C . LYS A 1 103 ? 61.187 -12.965 -50.309 1.00 40.47 103 LYS A C 1
ATOM 789 O O . LYS A 1 103 ? 60.699 -11.907 -50.641 1.00 40.47 103 LYS A O 1
ATOM 794 N N . ALA A 1 104 ? 62.014 -12.957 -49.258 1.00 45.75 104 ALA A N 1
ATOM 795 C CA . ALA A 1 104 ? 63.149 -13.817 -48.927 1.00 45.75 104 ALA A CA 1
ATOM 796 C C . ALA A 1 104 ? 63.376 -13.998 -47.405 1.00 45.75 104 ALA A C 1
ATOM 798 O O . ALA A 1 104 ? 62.797 -13.324 -46.562 1.00 45.75 104 ALA A O 1
ATOM 799 N N . LYS A 1 105 ? 64.234 -14.978 -47.126 1.00 39.94 105 LYS A N 1
ATOM 800 C CA . LYS A 1 105 ? 64.632 -15.627 -45.874 1.00 39.94 105 LYS A CA 1
ATOM 801 C C . LYS A 1 105 ? 66.010 -15.098 -45.436 1.00 39.94 105 LYS A C 1
ATOM 803 O O . LYS A 1 105 ? 66.857 -14.981 -46.313 1.00 39.94 105 LYS A O 1
ATOM 808 N N . ALA A 1 106 ? 66.222 -14.856 -44.137 1.00 39.97 106 ALA A N 1
ATOM 809 C CA . ALA A 1 106 ? 67.495 -14.963 -43.381 1.00 39.97 106 ALA A CA 1
ATOM 810 C C . ALA A 1 106 ? 67.254 -14.385 -41.964 1.00 39.97 106 ALA A C 1
ATOM 812 O O . ALA A 1 106 ? 67.105 -13.180 -41.813 1.00 39.97 106 ALA A O 1
ATOM 813 N N . GLU A 1 107 ? 66.901 -15.162 -40.936 1.00 37.50 107 GLU A N 1
ATOM 814 C CA . GLU A 1 107 ? 67.796 -15.956 -40.067 1.00 37.50 107 GLU A CA 1
ATOM 815 C C . GLU A 1 107 ? 69.071 -15.223 -39.615 1.00 37.50 107 GLU A C 1
ATOM 817 O O . GLU A 1 107 ? 70.038 -15.171 -40.365 1.00 37.50 107 GLU A O 1
ATOM 822 N N . ALA A 1 108 ? 69.100 -14.755 -38.358 1.00 40.28 108 ALA A N 1
ATOM 823 C CA . ALA A 1 108 ? 70.263 -14.911 -37.476 1.00 40.28 108 ALA A CA 1
ATOM 824 C C . ALA A 1 108 ? 69.929 -14.625 -35.993 1.00 40.28 108 ALA A C 1
ATOM 826 O O . ALA A 1 108 ? 69.786 -13.483 -35.573 1.00 40.28 108 ALA A O 1
ATOM 827 N N . LYS A 1 109 ? 69.968 -15.719 -35.222 1.00 38.00 109 LYS A N 1
ATOM 828 C CA . LYS A 1 109 ? 70.497 -15.861 -33.853 1.00 38.00 109 LYS A CA 1
ATOM 829 C C . LYS A 1 109 ? 69.616 -15.528 -32.633 1.00 38.00 109 LYS A C 1
ATOM 831 O O . LYS A 1 109 ? 69.186 -14.411 -32.381 1.00 38.00 109 LYS A O 1
ATOM 836 N N . ALA A 1 110 ? 69.423 -16.600 -31.869 1.00 43.00 110 ALA A N 1
ATOM 837 C CA . ALA A 1 110 ? 68.655 -16.787 -30.649 1.00 43.00 110 ALA A CA 1
ATOM 838 C C . ALA A 1 110 ? 69.453 -16.371 -29.365 1.00 43.00 110 ALA A C 1
ATOM 840 O O . ALA A 1 110 ? 70.621 -16.002 -29.486 1.00 43.00 110 ALA A O 1
ATOM 841 N N . PRO A 1 111 ? 68.819 -16.426 -28.166 1.00 55.47 111 PRO A N 1
ATOM 842 C CA . PRO A 1 111 ? 69.163 -15.771 -26.876 1.00 55.47 111 PRO A CA 1
ATOM 843 C C . PRO A 1 111 ? 70.165 -16.648 -26.053 1.00 55.47 111 PRO A C 1
ATOM 845 O O . PRO A 1 111 ? 70.741 -17.525 -26.697 1.00 55.47 111 PRO A O 1
ATOM 848 N N . PRO A 1 112 ? 70.422 -16.543 -24.710 1.00 52.22 112 PRO A N 1
ATOM 849 C CA . PRO A 1 112 ? 69.701 -15.852 -23.616 1.00 52.22 112 PRO A CA 1
ATOM 850 C C . PRO A 1 112 ? 70.543 -15.244 -22.459 1.00 52.22 112 PRO A C 1
ATOM 852 O O . PRO A 1 112 ? 71.687 -15.613 -22.222 1.00 52.22 112 PRO A O 1
ATOM 855 N N . SER A 1 113 ? 69.927 -14.398 -21.622 1.00 45.75 113 SER A N 1
ATOM 856 C CA . SER A 1 113 ? 70.410 -14.164 -20.246 1.00 45.75 113 SER A CA 1
ATOM 857 C C . SER A 1 113 ? 69.294 -13.737 -19.278 1.00 45.75 113 SER A C 1
ATOM 859 O O . SER A 1 113 ? 69.129 -12.573 -18.950 1.00 45.75 113 SER A O 1
ATOM 861 N N . GLY A 1 114 ? 68.549 -14.739 -18.810 1.00 45.50 114 GLY A N 1
ATOM 862 C CA . GLY A 1 114 ? 68.362 -15.042 -17.384 1.00 45.50 114 GLY A CA 1
ATOM 863 C C . GLY A 1 114 ? 67.581 -14.105 -16.428 1.00 45.50 114 GLY A C 1
ATOM 864 O O . GLY A 1 114 ? 67.362 -12.935 -16.707 1.00 45.50 114 GLY A O 1
ATOM 865 N N . PRO A 1 115 ? 67.133 -14.644 -15.270 1.00 59.78 115 PRO A N 1
ATOM 866 C CA . PRO A 1 115 ? 65.990 -14.147 -14.492 1.00 59.78 115 PRO A CA 1
ATOM 867 C C . PRO A 1 115 ? 66.361 -13.628 -13.084 1.00 59.78 115 PRO A C 1
ATOM 869 O O . PRO A 1 115 ? 67.441 -13.939 -12.587 1.00 59.78 115 PRO A O 1
ATOM 872 N N . LYS A 1 116 ? 65.419 -12.930 -12.418 1.00 43.91 116 LYS A N 1
ATOM 873 C CA . LYS A 1 116 ? 65.170 -12.787 -10.947 1.00 43.91 116 LYS A CA 1
ATOM 874 C C . LYS A 1 116 ? 64.643 -11.369 -10.653 1.00 43.91 116 LYS A C 1
ATOM 876 O O . LYS A 1 116 ? 65.105 -10.423 -11.263 1.00 43.91 116 LYS A O 1
ATOM 881 N N . GLY A 1 117 ? 63.711 -11.110 -9.741 1.00 44.53 117 GLY A N 1
ATOM 882 C CA . GLY A 1 117 ? 63.031 -11.927 -8.737 1.00 44.53 117 GLY A CA 1
ATOM 883 C C . GLY A 1 117 ? 61.606 -11.383 -8.525 1.00 44.53 117 GLY A C 1
ATOM 884 O O . GLY A 1 117 ? 61.223 -10.380 -9.107 1.00 44.53 117 GLY A O 1
ATOM 885 N N . GLY A 1 118 ? 60.722 -12.023 -7.774 1.00 53.22 118 GLY A N 1
ATOM 886 C CA . GLY A 1 118 ? 60.983 -12.818 -6.584 1.00 53.22 118 GLY A CA 1
ATOM 887 C C . GLY A 1 118 ? 60.280 -12.136 -5.415 1.00 53.22 118 GLY A C 1
ATOM 888 O O . GLY A 1 118 ? 60.835 -11.227 -4.815 1.00 53.22 118 GLY A O 1
ATOM 889 N N . LYS A 1 119 ? 59.044 -12.576 -5.157 1.00 43.66 119 LYS A N 1
ATOM 890 C CA . LYS A 1 119 ? 58.232 -12.296 -3.965 1.00 43.66 119 LYS A CA 1
ATOM 891 C C . LYS A 1 119 ? 59.067 -12.222 -2.679 1.00 43.66 119 LYS A C 1
ATOM 893 O O . LYS A 1 119 ? 59.808 -13.164 -2.395 1.00 43.66 119 LYS A O 1
ATOM 898 N N . LYS A 1 120 ? 58.767 -11.235 -1.841 1.00 53.12 120 LYS A N 1
ATOM 899 C CA . LYS A 1 120 ? 58.352 -11.453 -0.450 1.00 53.12 120 LYS A CA 1
ATOM 900 C C . LYS A 1 120 ? 57.548 -10.258 0.034 1.00 53.12 120 LYS A C 1
ATOM 902 O O . LYS A 1 120 ? 57.965 -9.128 -0.288 1.00 53.12 120 LYS A O 1
#

Sequence (120 aa):
MGTSRKVTETQLDKAKAALAARVSALKAKGVEAKGLKNDPKWRLLDGKVRQIAGRIRKIAELEAVEADLAQHRIERQAQLAAKKAEKKAGVKKVKEDKKPKAKAKAEAKAPPSGPKGGKK

pLDDT: mean 77.7, std 20.24, range [37.5, 96.88]

Foldseek 3Di:
DDDDLVNLVVQLVVLVVVLVVVVVVCVVVVQDPVNLVVDPVNVVSVVSNVVSVVSSVVVVVVVVVVVVVVVVVVVVVVVVVVVVVVVVVVVVPPDDDDDDDDDDDDDDDDDDDDDDDDDD

Radius of gyration: 37.18 Å; chains: 1; bounding box: 92×30×79 Å

Secondary structure (DSSP, 8-state):
----HHHHHHHHHHHHHHHHHHHHHHHHTT--HHHHTT-HHHHHHHHHHHHHHHHHHHHHHHHHHHHHHHHHHHHHHHHHHHHHHHHHHHGGG-SS------------------------